Protein AF-A0A151TPT0-F1 (afdb_monomer_lite)

pLDDT: mean 79.97, std 12.23, range [37.06, 92.06]

Secondary structure (DSSP, 8-state):
--HHHHHHHHHS-B---TT--HHHHHHHHHHHHHTT-PPTTTHHHHHHHHHHHHB-HHHHHHHHT-TT--S--

Structure (mmCIF, N/CA/C/O backbone):
data_AF-A0A151TPT0-F1
#
_entry.id   AF-A0A151TPT0-F1
#
loop_
_atom_site.group_PDB
_atom_site.id
_atom_site.type_symbol
_atom_site.label_atom_id
_atom_site.label_alt_id
_atom_site.label_comp_id
_atom_site.label_asym_id
_atom_site.label_entity_id
_atom_site.label_seq_id
_atom_site.pdbx_PDB_ins_code
_atom_site.Cartn_x
_atom_site.Cartn_y
_atom_site.Cartn_z
_atom_site.occupancy
_atom_site.B_iso_or_equiv
_atom_site.auth_seq_id
_atom_site.auth_comp_id
_atom_site.auth_asym_id
_atom_site.auth_atom_id
_atom_site.pdbx_PDB_model_num
ATOM 1 N N . MET A 1 1 ? -2.389 -10.002 13.356 1.00 58.41 1 MET A N 1
ATOM 2 C CA . MET A 1 1 ? -2.979 -9.623 12.051 1.00 58.41 1 MET A CA 1
ATOM 3 C C . 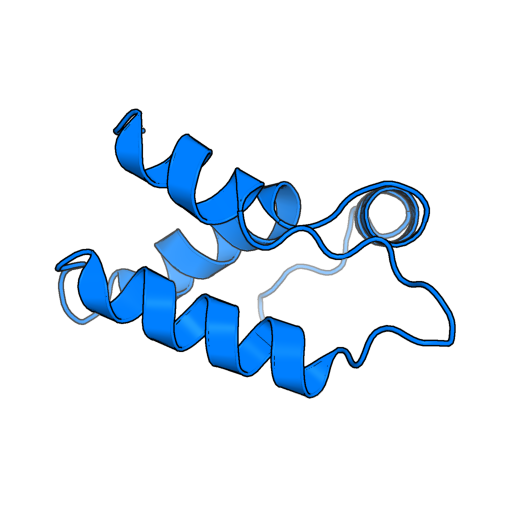MET A 1 1 ? -3.998 -10.696 11.691 1.00 58.41 1 MET A C 1
ATOM 5 O O . MET A 1 1 ? -3.622 -11.861 11.721 1.00 58.41 1 MET A O 1
ATOM 9 N N . LYS A 1 2 ? -5.274 -10.363 11.451 1.00 64.94 2 LYS A N 1
ATOM 10 C CA . LYS A 1 2 ? -6.272 -11.374 11.033 1.00 64.94 2 LYS A CA 1
ATOM 11 C C . LYS A 1 2 ? -5.905 -11.891 9.619 1.00 64.94 2 LYS A C 1
ATOM 13 O O . LYS A 1 2 ? -5.509 -11.084 8.782 1.00 64.94 2 LYS A O 1
ATOM 18 N N . PRO A 1 3 ? -6.046 -13.190 9.314 1.00 68.19 3 PRO A N 1
ATOM 19 C CA . PRO A 1 3 ? -5.690 -13.754 8.002 1.00 68.19 3 PRO A CA 1
ATOM 20 C C . PRO A 1 3 ? -6.475 -13.144 6.825 1.00 68.19 3 PRO A C 1
ATOM 22 O O . PRO A 1 3 ? -5.967 -13.081 5.706 1.00 68.19 3 PRO A O 1
ATOM 25 N N . ALA A 1 4 ? -7.668 -12.603 7.090 1.00 70.25 4 ALA A N 1
ATOM 26 C CA . ALA A 1 4 ? -8.445 -11.845 6.111 1.00 70.25 4 ALA A CA 1
ATOM 27 C C . ALA A 1 4 ? -7.680 -10.628 5.553 1.00 70.25 4 ALA A C 1
ATOM 29 O O . ALA A 1 4 ? -7.746 -10.375 4.355 1.00 70.25 4 ALA A O 1
ATOM 30 N N . PHE A 1 5 ? -6.883 -9.932 6.377 1.00 71.69 5 PHE A N 1
ATOM 31 C CA . PHE A 1 5 ? -6.103 -8.766 5.935 1.00 71.69 5 PHE A CA 1
ATOM 32 C C . PHE A 1 5 ? -5.027 -9.147 4.924 1.00 71.69 5 PHE A C 1
ATOM 34 O O . PHE A 1 5 ? -4.860 -8.475 3.915 1.00 71.69 5 PHE A O 1
ATOM 41 N N . LEU A 1 6 ? -4.319 -10.250 5.172 1.00 72.94 6 LEU A N 1
ATOM 42 C CA . LEU A 1 6 ? -3.290 -10.727 4.251 1.00 72.94 6 LEU A CA 1
ATOM 43 C C . LEU A 1 6 ? -3.901 -11.148 2.913 1.00 72.94 6 LEU A C 1
ATOM 45 O O . LEU A 1 6 ? -3.314 -10.886 1.870 1.00 72.94 6 LEU A O 1
ATOM 49 N N . THR A 1 7 ? -5.100 -11.733 2.946 1.00 76.69 7 THR A N 1
ATOM 50 C CA . THR A 1 7 ? -5.835 -12.120 1.734 1.00 76.69 7 THR A CA 1
ATOM 51 C C . THR A 1 7 ? -6.255 -10.888 0.928 1.00 76.69 7 THR A C 1
ATOM 53 O O . THR A 1 7 ? -6.000 -10.824 -0.271 1.00 76.69 7 THR A O 1
ATOM 56 N N . LEU A 1 8 ? -6.812 -9.873 1.591 1.00 75.56 8 LEU A N 1
ATOM 57 C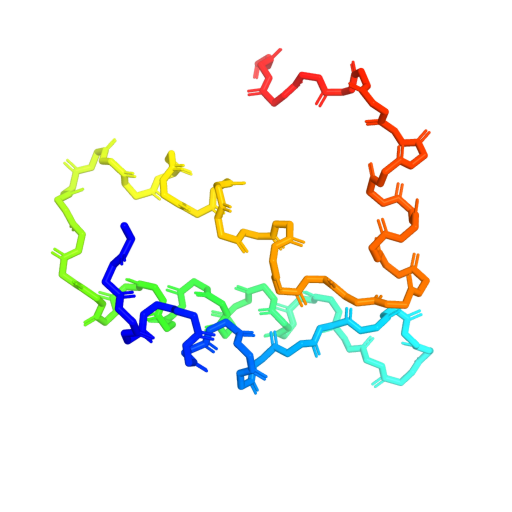 CA . LEU A 1 8 ? -7.213 -8.606 0.971 1.00 75.56 8 LEU A CA 1
ATOM 58 C C . LEU A 1 8 ? -6.034 -7.870 0.335 1.00 75.56 8 LEU A C 1
ATOM 60 O O . LEU A 1 8 ? -6.087 -7.503 -0.835 1.00 75.56 8 LEU A O 1
ATOM 64 N N . VAL A 1 9 ? -4.935 -7.739 1.073 1.00 75.94 9 VAL A N 1
ATOM 65 C CA . VAL A 1 9 ? -3.723 -7.092 0.568 1.00 75.94 9 VAL A CA 1
ATOM 66 C C . VAL A 1 9 ? -3.091 -7.888 -0.578 1.00 75.94 9 VAL A C 1
ATOM 68 O O . VAL A 1 9 ? -2.596 -7.308 -1.539 1.00 75.94 9 VAL A O 1
ATOM 71 N N . SER A 1 10 ? -3.160 -9.222 -0.535 1.00 76.88 10 SER A N 1
ATOM 72 C CA . SER A 1 10 ? -2.673 -10.057 -1.635 1.00 76.88 10 SER A CA 1
ATOM 73 C C . SER A 1 10 ? -3.515 -9.950 -2.910 1.00 76.88 10 SER A C 1
ATOM 75 O O . SER A 1 10 ? -2.996 -10.249 -3.984 1.00 76.88 10 SER A O 1
ATOM 77 N N . SER A 1 11 ? -4.776 -9.515 -2.809 1.00 79.06 11 SER A N 1
ATOM 78 C CA . SER A 1 11 ? -5.676 -9.347 -3.955 1.00 79.06 11 SER A CA 1
ATOM 79 C C . SER A 1 11 ? -5.429 -8.053 -4.732 1.00 79.06 11 SER A C 1
ATOM 81 O O . SER A 1 11 ? -5.849 -7.963 -5.883 1.00 79.06 11 SER A O 1
ATOM 83 N N . GLN A 1 12 ? -4.783 -7.058 -4.123 1.00 81.62 12 GLN A N 1
ATOM 84 C CA . GLN A 1 12 ? -4.482 -5.756 -4.726 1.00 81.62 12 GLN A CA 1
ATOM 85 C C . GLN A 1 12 ? -2.998 -5.478 -4.547 1.00 81.62 12 GLN A C 1
ATOM 87 O O . GLN A 1 12 ? -2.582 -4.707 -3.685 1.00 81.62 12 GLN A O 1
ATOM 92 N N . GLN A 1 13 ? -2.193 -6.204 -5.319 1.00 88.94 13 GLN A N 1
ATOM 93 C CA . GLN A 1 13 ? -0.753 -6.007 -5.340 1.00 88.94 13 GLN A CA 1
ATOM 94 C C . GLN A 1 13 ? -0.388 -4.990 -6.415 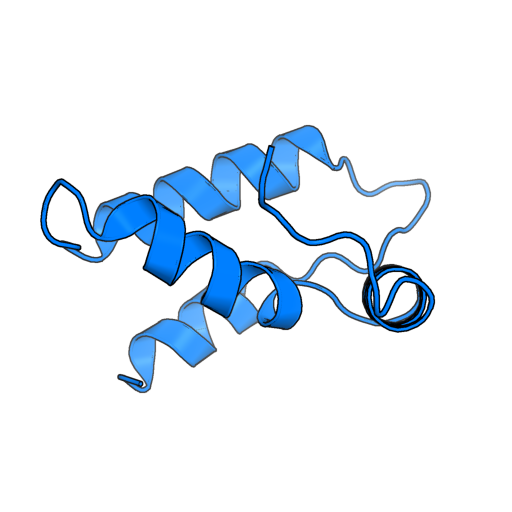1.00 88.94 13 GLN A C 1
ATOM 96 O O . GLN A 1 13 ? -0.861 -5.096 -7.540 1.00 88.94 13 GLN A O 1
ATOM 101 N N . PHE A 1 14 ? 0.500 -4.063 -6.073 1.00 92.06 14 PHE A N 1
ATOM 102 C CA . PHE A 1 14 ? 1.041 -3.069 -6.989 1.00 92.06 14 PHE A CA 1
ATOM 103 C C . PHE A 1 14 ? 2.517 -3.349 -7.237 1.00 92.06 14 PHE A C 1
ATOM 105 O O . PHE A 1 14 ? 3.332 -3.341 -6.306 1.00 92.06 14 PHE A O 1
ATOM 112 N N . ALA A 1 15 ? 2.876 -3.628 -8.487 1.00 91.75 15 ALA A N 1
ATOM 113 C CA . ALA A 1 15 ? 4.253 -3.919 -8.870 1.00 91.75 15 ALA A CA 1
ATOM 114 C C . ALA A 1 15 ? 5.055 -2.671 -9.272 1.00 91.75 15 ALA A C 1
ATOM 116 O O . ALA A 1 15 ? 6.293 -2.736 -9.281 1.00 91.75 15 ALA A O 1
ATOM 117 N N . GLY A 1 16 ? 4.378 -1.557 -9.560 1.00 89.25 16 GLY A N 1
ATOM 118 C CA . GLY A 1 16 ? 4.975 -0.333 -10.093 1.00 89.25 16 GLY A CA 1
ATOM 119 C C . GLY A 1 16 ? 5.337 -0.469 -11.570 1.00 89.25 16 GLY A C 1
ATOM 120 O O . GLY A 1 16 ? 6.447 -0.110 -11.964 1.00 89.25 16 GLY A O 1
ATOM 121 N N . LEU A 1 17 ? 4.461 -1.090 -12.360 1.00 89.56 17 LEU A N 1
ATOM 122 C CA . LEU A 1 17 ? 4.607 -1.261 -13.805 1.00 89.56 17 LEU A CA 1
ATOM 123 C C . LEU A 1 17 ? 3.976 -0.085 -14.558 1.00 89.56 17 LEU A C 1
ATOM 125 O O . LEU A 1 17 ?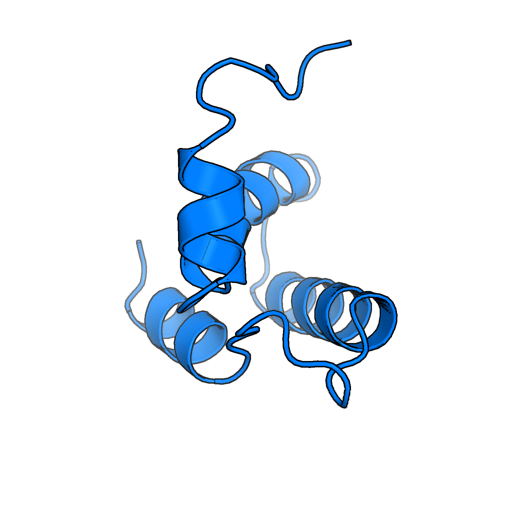 3.027 0.522 -14.083 1.00 89.56 17 LEU A O 1
ATOM 129 N N . ASP A 1 18 ? 4.449 0.178 -15.776 1.00 88.75 18 ASP A N 1
ATOM 130 C CA . ASP A 1 18 ? 4.034 1.345 -16.576 1.00 88.75 18 ASP A CA 1
ATOM 131 C C . ASP A 1 18 ? 2.535 1.367 -16.942 1.00 88.75 18 ASP A C 1
ATOM 133 O O . ASP A 1 18 ? 2.006 2.399 -17.341 1.00 88.75 18 ASP A O 1
ATOM 137 N N . HIS A 1 19 ? 1.853 0.222 -16.839 1.00 88.62 19 HIS A N 1
ATOM 138 C CA . HIS A 1 19 ? 0.417 0.080 -17.094 1.00 88.62 19 HIS A CA 1
ATOM 139 C C . HIS A 1 19 ? -0.431 0.077 -15.815 1.00 88.62 19 HIS A C 1
ATOM 141 O O . HIS A 1 19 ? -1.656 0.018 -15.904 1.00 88.62 19 HIS A O 1
ATOM 147 N N . GLU A 1 20 ? 0.199 0.065 -14.639 1.00 90.44 20 GLU A N 1
ATOM 148 C CA . GLU A 1 20 ? -0.501 0.140 -13.362 1.00 90.44 20 GLU A CA 1
ATOM 149 C C . GLU A 1 20 ? -0.674 1.607 -12.971 1.00 90.44 20 GLU A C 1
ATOM 151 O O . GLU A 1 20 ? 0.279 2.386 -12.984 1.00 90.44 20 GLU A O 1
ATOM 156 N N . ASP A 1 21 ? -1.891 1.978 -12.583 1.00 90.81 21 ASP A N 1
ATOM 157 C CA . ASP A 1 21 ? -2.182 3.328 -12.116 1.00 90.81 21 ASP A CA 1
ATOM 158 C C . ASP A 1 21 ? -2.082 3.400 -10.578 1.00 90.81 21 ASP A C 1
ATOM 160 O O . ASP A 1 21 ? -2.838 2.717 -9.875 1.00 90.81 21 ASP A O 1
ATOM 164 N N . PRO A 1 22 ? -1.167 4.216 -10.023 1.00 88.69 22 PRO A N 1
ATOM 165 C CA . PRO A 1 22 ? -0.972 4.307 -8.580 1.00 88.69 22 PRO A CA 1
ATOM 166 C C . PRO A 1 22 ? -2.175 4.923 -7.855 1.00 88.69 22 PRO A C 1
ATOM 168 O O . PRO A 1 22 ? -2.424 4.574 -6.701 1.00 88.69 22 PRO A O 1
ATOM 171 N N . TYR A 1 23 ? -2.939 5.806 -8.510 1.00 89.56 23 TYR A N 1
ATOM 172 C CA . TYR A 1 23 ? -4.129 6.421 -7.914 1.00 89.56 23 TYR A CA 1
ATOM 173 C C . TYR A 1 23 ? -5.258 5.404 -7.752 1.00 89.56 23 TYR A C 1
ATOM 175 O O . TYR A 1 23 ? -5.841 5.301 -6.677 1.00 89.56 23 TYR A O 1
ATOM 183 N N . SER A 1 24 ? -5.504 4.595 -8.780 1.00 90.88 24 SER A N 1
ATOM 184 C CA . SER A 1 24 ? -6.488 3.512 -8.764 1.00 90.88 24 SER A CA 1
ATOM 185 C C . SER A 1 24 ? -6.140 2.462 -7.712 1.00 90.88 24 SER A C 1
ATOM 187 O O . SER A 1 24 ? -7.015 2.022 -6.968 1.00 90.88 24 SER A O 1
ATOM 189 N N . HIS A 1 25 ? -4.855 2.102 -7.594 1.00 90.06 25 HIS A N 1
ATOM 190 C CA . HIS A 1 25 ? -4.378 1.223 -6.521 1.00 90.06 25 HIS A CA 1
ATOM 191 C C . HIS A 1 25 ? -4.679 1.806 -5.137 1.00 90.06 25 HIS A C 1
ATOM 193 O O . HIS A 1 25 ? -5.219 1.116 -4.274 1.00 90.06 25 HIS A O 1
ATOM 199 N N . LEU A 1 26 ? -4.373 3.089 -4.932 1.00 88.94 26 LEU A N 1
ATOM 200 C CA . LEU A 1 26 ? -4.580 3.757 -3.652 1.00 88.94 26 LEU A CA 1
ATOM 201 C C . LEU A 1 26 ? -6.070 3.858 -3.288 1.00 88.94 26 LEU A C 1
ATOM 203 O O . LEU A 1 26 ? -6.442 3.522 -2.165 1.00 88.94 26 LEU A O 1
ATOM 207 N N . SER A 1 27 ? -6.928 4.261 -4.229 1.00 89.56 27 SER A N 1
ATOM 208 C CA . SER A 1 27 ? -8.380 4.331 -4.023 1.00 89.56 27 SER A CA 1
ATOM 209 C C . SER A 1 27 ? -8.970 2.971 -3.656 1.00 89.56 27 SER A C 1
ATOM 211 O O . SER A 1 27 ? -9.678 2.867 -2.654 1.00 89.56 27 SER A O 1
ATOM 213 N N . ASN A 1 28 ? -8.616 1.919 -4.399 1.00 88.56 28 ASN A N 1
ATOM 214 C CA . ASN A 1 28 ? -9.073 0.564 -4.099 1.00 88.56 28 ASN A CA 1
ATOM 215 C C . ASN A 1 28 ? -8.569 0.080 -2.735 1.00 88.56 28 ASN A C 1
ATOM 217 O O . ASN A 1 28 ? -9.301 -0.569 -1.991 1.00 88.56 28 ASN A O 1
ATOM 221 N N . PHE A 1 29 ? -7.314 0.384 -2.397 1.00 87.94 29 PHE A N 1
ATOM 222 C CA . PHE A 1 29 ? -6.728 0.020 -1.114 1.00 87.94 29 PHE A CA 1
ATOM 223 C C . PHE A 1 29 ? -7.484 0.666 0.054 1.00 87.94 29 PHE A C 1
ATOM 225 O O . PHE A 1 29 ? -7.807 -0.031 1.017 1.00 87.94 29 PHE A O 1
ATOM 232 N N . TYR A 1 30 ? -7.822 1.956 -0.044 1.00 85.31 30 TYR A N 1
ATOM 233 C CA . TYR A 1 30 ? -8.620 2.647 0.973 1.00 85.31 30 TYR A CA 1
ATOM 234 C C . TYR A 1 30 ? -10.034 2.080 1.092 1.00 85.31 30 TYR A C 1
ATOM 236 O O . TYR A 1 30 ? -10.477 1.800 2.204 1.00 85.31 30 TYR A O 1
ATOM 244 N N . GLU A 1 31 ? -10.725 1.853 -0.027 1.00 86.75 31 GLU A N 1
ATOM 245 C CA . GLU A 1 31 ? -12.072 1.274 -0.018 1.00 86.75 31 GLU A CA 1
ATOM 246 C C . GLU A 1 31 ? -12.074 -0.104 0.656 1.00 86.75 31 GLU A C 1
ATOM 248 O O . GLU A 1 31 ? -12.860 -0.364 1.570 1.00 86.75 31 GLU A O 1
ATOM 253 N N . LEU A 1 32 ? -11.126 -0.965 0.278 1.00 82.31 32 LEU A N 1
ATOM 254 C CA . LEU A 1 32 ? -10.989 -2.297 0.856 1.00 82.31 32 LEU A CA 1
ATOM 255 C C . LEU A 1 32 ? -10.708 -2.243 2.347 1.00 82.31 32 LEU A C 1
ATOM 257 O O . LEU A 1 32 ? -11.299 -3.016 3.100 1.00 82.31 32 LEU A O 1
ATOM 261 N N . CYS A 1 33 ? -9.839 -1.339 2.791 1.00 79.75 33 CYS A N 1
ATOM 262 C CA . CYS A 1 33 ? -9.559 -1.230 4.209 1.00 79.75 33 CYS A CA 1
ATOM 263 C C . CYS A 1 33 ? -10.729 -0.612 4.999 1.00 79.75 33 CYS A C 1
ATOM 265 O O . CYS A 1 33 ? -10.981 -1.044 6.124 1.00 79.75 33 CYS A O 1
ATOM 267 N N . GLY A 1 34 ? -11.526 0.269 4.388 1.00 79.94 34 GLY A N 1
ATOM 268 C CA . GLY A 1 34 ? -12.772 0.788 4.963 1.00 79.94 34 GLY A CA 1
ATOM 269 C C . GLY A 1 34 ? -13.826 -0.300 5.216 1.00 79.94 34 GLY A C 1
ATOM 270 O O . GLY A 1 34 ? -14.550 -0.253 6.210 1.00 79.94 34 GLY A O 1
ATOM 271 N N . THR A 1 35 ? -13.860 -1.365 4.403 1.00 81.38 35 THR A N 1
ATOM 272 C CA . THR A 1 35 ? -14.753 -2.521 4.652 1.00 81.38 35 THR A CA 1
ATOM 273 C C . THR A 1 35 ? -14.348 -3.379 5.857 1.00 81.38 35 THR A C 1
ATOM 275 O O . THR A 1 35 ? -15.111 -4.244 6.290 1.00 81.38 35 THR A O 1
ATOM 278 N N . MET A 1 36 ? -13.158 -3.161 6.428 1.00 74.75 36 MET A N 1
ATOM 279 C CA . MET A 1 36 ? -12.608 -4.010 7.490 1.00 74.75 36 MET A CA 1
ATOM 280 C C . MET A 1 36 ? -13.126 -3.656 8.893 1.00 74.75 36 MET A C 1
ATOM 282 O O . MET A 1 36 ? -12.794 -4.366 9.847 1.00 74.75 36 MET A O 1
ATOM 286 N N . GLY A 1 37 ? -13.938 -2.599 9.027 1.00 75.25 37 GLY A N 1
ATOM 287 C CA . GLY A 1 37 ? -14.486 -2.155 10.312 1.00 75.25 37 GLY A CA 1
ATOM 288 C C . GLY A 1 37 ? -13.392 -1.717 11.287 1.00 75.25 37 GLY A C 1
ATOM 289 O O . GLY A 1 37 ? -13.406 -2.114 12.454 1.00 75.25 37 GLY A O 1
ATOM 290 N N . ILE A 1 38 ? -12.394 -0.984 10.784 1.00 78.81 38 ILE A N 1
ATOM 291 C CA . ILE A 1 38 ? -11.312 -0.418 11.597 1.00 78.81 38 ILE A CA 1
ATOM 292 C C . ILE A 1 38 ? -11.903 0.714 12.458 1.00 78.81 38 ILE A C 1
ATOM 294 O O . ILE A 1 38 ? -12.735 1.466 11.951 1.00 78.81 38 ILE A O 1
ATOM 298 N N . PRO A 1 39 ? -11.534 0.833 13.748 1.00 79.75 39 PRO A N 1
ATOM 299 C CA . PRO A 1 39 ? -11.991 1.936 14.585 1.00 79.75 39 PRO A CA 1
ATOM 300 C C . PRO A 1 39 ? -11.590 3.289 13.989 1.00 79.75 39 PRO A C 1
ATOM 302 O O . PRO A 1 39 ? -10.441 3.465 13.576 1.00 79.75 39 PRO A O 1
ATOM 305 N N . GLU A 1 40 ? -12.523 4.241 13.991 1.00 72.25 40 GLU A N 1
ATOM 306 C CA . GLU A 1 40 ? -12.281 5.623 13.565 1.00 72.25 40 GLU A CA 1
ATOM 307 C C . GLU A 1 40 ? -11.129 6.208 14.409 1.00 72.25 40 GLU A C 1
ATOM 309 O O . GLU A 1 40 ? -11.203 6.237 15.640 1.00 72.25 40 GLU A O 1
ATOM 314 N N . GLY A 1 41 ? -10.024 6.579 13.754 1.00 78.06 41 GLY A N 1
ATOM 315 C CA . GLY A 1 41 ? -8.786 7.054 14.398 1.00 78.06 41 GLY A CA 1
ATOM 316 C C . GLY A 1 41 ? -7.593 6.085 14.371 1.00 78.06 41 GLY A C 1
ATOM 317 O O . GLY A 1 41 ? -6.457 6.541 14.472 1.00 78.06 41 GLY A O 1
ATOM 318 N N . ASP A 1 42 ? -7.809 4.783 14.152 1.00 81.94 42 ASP A N 1
ATOM 319 C CA . ASP A 1 42 ? -6.724 3.795 13.954 1.00 81.94 42 ASP A CA 1
ATOM 320 C C . ASP A 1 42 ? -6.475 3.473 12.469 1.00 81.94 42 ASP A C 1
ATOM 322 O O . ASP A 1 42 ? -5.515 2.780 12.115 1.00 81.94 42 ASP A O 1
ATOM 326 N N . GLU A 1 43 ? -7.343 3.971 11.591 1.00 82.62 43 GLU A N 1
ATOM 327 C CA . GLU A 1 43 ? -7.331 3.745 10.147 1.00 82.62 43 GLU A CA 1
ATOM 328 C C . GLU A 1 43 ? -5.977 4.052 9.519 1.00 82.62 43 GLU A C 1
ATOM 330 O O . GLU A 1 43 ? -5.380 3.170 8.905 1.00 82.62 43 GLU A O 1
ATOM 335 N N . GLU A 1 44 ? -5.433 5.247 9.748 1.00 83.00 44 GLU A N 1
ATOM 336 C CA . GLU A 1 44 ? -4.141 5.645 9.188 1.00 83.00 44 GLU A CA 1
ATOM 337 C C . GLU A 1 44 ? -3.013 4.711 9.636 1.00 83.00 44 GLU A C 1
ATOM 339 O O . GLU A 1 44 ? -2.238 4.226 8.812 1.00 83.00 44 GLU A O 1
ATOM 344 N N . ALA A 1 45 ? -2.949 4.371 10.925 1.00 84.19 45 ALA A N 1
ATOM 345 C CA . ALA A 1 45 ? -1.923 3.474 11.450 1.00 84.19 45 ALA A CA 1
ATOM 346 C C . ALA A 1 45 ? -2.032 2.059 10.856 1.00 84.19 45 ALA A C 1
ATOM 348 O O . ALA A 1 45 ? -1.018 1.399 10.600 1.00 84.19 45 ALA A O 1
ATOM 349 N N . VAL A 1 46 ? -3.252 1.575 10.617 1.00 82.94 46 VAL A N 1
ATOM 350 C CA . VAL A 1 46 ? -3.485 0.284 9.961 1.00 82.94 46 VAL A CA 1
ATOM 351 C C . VAL A 1 46 ? -3.117 0.357 8.479 1.00 82.94 46 VAL A C 1
ATOM 353 O O . VAL A 1 46 ? -2.394 -0.520 8.000 1.00 82.94 46 VAL A O 1
ATOM 356 N N . TYR A 1 47 ? -3.526 1.409 7.771 1.00 84.50 47 TYR A N 1
ATOM 357 C CA . TYR A 1 47 ? -3.211 1.632 6.359 1.00 84.50 47 TYR A CA 1
ATOM 358 C C . TYR A 1 47 ? -1.705 1.692 6.134 1.00 84.50 47 TYR A C 1
ATOM 360 O O . TYR A 1 47 ? -1.186 0.961 5.292 1.00 84.50 47 TYR A O 1
ATOM 368 N N . LEU A 1 48 ? -0.976 2.450 6.954 1.00 85.44 48 LEU A N 1
ATOM 369 C CA . LEU A 1 48 ? 0.481 2.552 6.876 1.00 85.44 48 LEU A CA 1
ATOM 370 C C . LEU A 1 48 ? 1.188 1.214 7.113 1.00 85.44 48 LEU A C 1
ATOM 372 O O . LEU A 1 48 ? 2.238 0.955 6.531 1.00 85.44 48 LEU A O 1
ATOM 376 N N . ARG A 1 49 ? 0.621 0.331 7.940 1.00 85.00 49 ARG A N 1
ATOM 377 C CA . ARG A 1 49 ? 1.180 -1.010 8.176 1.00 85.00 49 ARG A CA 1
ATOM 378 C C . ARG A 1 49 ? 0.842 -2.003 7.067 1.00 85.00 49 ARG A C 1
ATOM 380 O O . ARG A 1 49 ? 1.609 -2.940 6.849 1.00 85.00 49 ARG A O 1
ATOM 387 N N . LEU A 1 50 ? -0.294 -1.830 6.395 1.00 83.94 50 LEU A N 1
ATOM 388 C CA . LEU A 1 50 ? -0.754 -2.708 5.317 1.00 83.94 50 LEU A CA 1
ATOM 389 C C . LEU A 1 50 ? -0.215 -2.286 3.945 1.00 83.94 50 LEU A C 1
ATOM 391 O O . LEU A 1 50 ? 0.026 -3.144 3.101 1.00 83.94 50 LEU A O 1
ATOM 395 N N . PHE A 1 51 ? 0.040 -0.998 3.731 1.00 86.00 51 PHE A N 1
ATOM 396 C CA . PHE A 1 51 ? 0.525 -0.463 2.461 1.00 86.00 51 PHE A CA 1
ATOM 397 C C . PHE A 1 51 ? 1.842 -1.114 1.990 1.00 86.00 51 PHE A C 1
ATOM 399 O O . PHE A 1 51 ? 1.898 -1.578 0.855 1.00 86.00 51 PHE A O 1
ATOM 406 N N . PRO A 1 52 ? 2.875 -1.319 2.834 1.00 87.56 52 PRO A N 1
ATOM 407 C CA . PRO A 1 52 ? 4.086 -2.034 2.422 1.00 87.56 52 PRO A CA 1
ATOM 408 C C . PRO A 1 52 ? 3.844 -3.484 1.982 1.00 87.56 52 PRO A C 1
ATOM 410 O O . PRO A 1 52 ? 4.671 -4.064 1.277 1.00 87.56 52 PRO A O 1
ATOM 413 N N . LEU A 1 53 ? 2.743 -4.093 2.433 1.00 86.62 53 LEU A N 1
ATOM 414 C CA . LEU A 1 53 ? 2.362 -5.454 2.071 1.00 86.62 53 LEU A CA 1
ATOM 415 C C . LEU A 1 53 ? 1.612 -5.502 0.731 1.00 86.62 53 LEU A C 1
ATOM 417 O O . LEU A 1 53 ? 1.643 -6.549 0.088 1.00 86.62 53 LEU A O 1
ATOM 421 N N . SER A 1 54 ? 0.980 -4.399 0.305 1.00 88.38 54 SER A N 1
ATOM 422 C CA . SER A 1 54 ? 0.330 -4.292 -1.010 1.00 88.38 54 SER A CA 1
ATOM 423 C C . SER A 1 54 ? 1.334 -4.023 -2.132 1.00 88.38 54 SER A C 1
ATOM 425 O O . SER A 1 54 ? 1.034 -4.245 -3.299 1.00 88.38 54 SER A O 1
ATOM 427 N N . LEU A 1 55 ? 2.560 -3.608 -1.807 1.00 90.62 55 LEU A N 1
ATOM 428 C CA . LEU A 1 55 ? 3.615 -3.412 -2.797 1.00 90.62 55 LEU A CA 1
ATOM 429 C C . LEU A 1 55 ? 4.380 -4.708 -3.080 1.00 90.62 55 LEU A C 1
ATOM 431 O O . LEU A 1 55 ? 4.811 -5.423 -2.169 1.00 90.62 55 LEU A O 1
ATOM 435 N N . ILE A 1 56 ? 4.660 -4.955 -4.358 1.00 90.56 56 ILE A N 1
ATOM 436 C CA . ILE A 1 56 ? 5.528 -6.042 -4.820 1.00 90.56 56 ILE A CA 1
ATOM 437 C C . ILE A 1 56 ? 6.587 -5.548 -5.803 1.00 90.56 56 ILE A C 1
ATOM 439 O O . ILE A 1 56 ? 6.584 -4.399 -6.236 1.00 90.56 56 ILE A O 1
ATOM 443 N N . ARG A 1 57 ? 7.520 -6.440 -6.160 1.00 90.06 57 ARG A N 1
ATOM 444 C CA . ARG A 1 57 ? 8.541 -6.221 -7.198 1.00 90.06 57 ARG A CA 1
ATOM 445 C C . ARG A 1 57 ? 9.221 -4.848 -7.069 1.00 90.06 57 ARG A C 1
ATOM 447 O O . ARG A 1 57 ? 9.793 -4.556 -6.021 1.00 90.06 57 ARG A O 1
ATOM 454 N N . LYS A 1 58 ? 9.184 -4.031 -8.128 1.00 88.12 58 LYS A N 1
ATOM 455 C CA . LYS A 1 58 ? 9.878 -2.743 -8.204 1.00 88.12 58 LYS A CA 1
ATOM 456 C C . LYS A 1 58 ? 9.331 -1.761 -7.173 1.00 88.12 58 LYS A C 1
ATOM 458 O O . LYS A 1 58 ? 10.132 -1.113 -6.511 1.00 88.12 58 LYS A O 1
ATOM 463 N N . ALA A 1 59 ? 8.014 -1.713 -6.968 1.00 89.69 59 ALA A N 1
ATOM 464 C CA . ALA A 1 59 ? 7.403 -0.854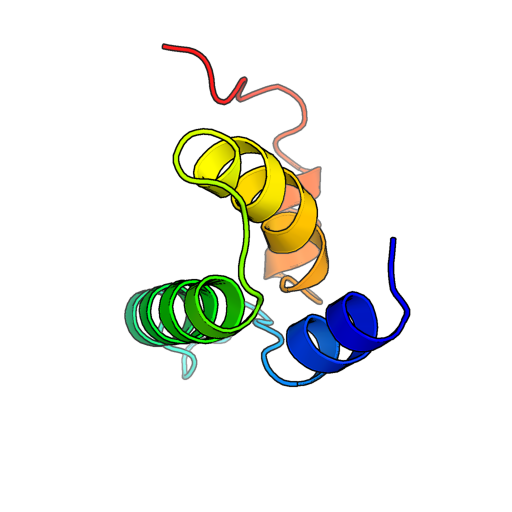 -5.955 1.00 89.69 59 ALA A CA 1
ATOM 465 C C . ALA A 1 59 ? 7.844 -1.222 -4.529 1.00 89.69 59 ALA A C 1
ATOM 467 O O . ALA A 1 59 ? 8.169 -0.347 -3.728 1.00 89.69 59 ALA A O 1
ATOM 468 N N . LYS A 1 60 ? 7.940 -2.521 -4.217 1.00 88.75 60 LYS A N 1
ATOM 469 C CA . LYS A 1 60 ? 8.436 -2.975 -2.908 1.00 88.75 60 LYS A CA 1
ATOM 470 C C . LYS A 1 60 ? 9.904 -2.618 -2.691 1.00 88.75 60 LYS A C 1
ATOM 472 O O . LYS A 1 60 ? 10.263 -2.151 -1.614 1.00 88.75 60 LYS A O 1
ATOM 477 N N . VAL A 1 61 ? 10.736 -2.817 -3.713 1.00 88.69 61 VAL A N 1
ATOM 478 C CA . VAL A 1 61 ? 12.158 -2.443 -3.673 1.00 88.69 61 VAL A CA 1
ATOM 479 C C . VAL A 1 61 ? 12.313 -0.931 -3.515 1.00 88.69 61 VAL A C 1
ATOM 481 O O . VAL A 1 61 ? 13.126 -0.500 -2.706 1.00 88.69 61 VAL A O 1
ATOM 484 N N . TRP A 1 62 ? 11.503 -0.136 -4.218 1.00 87.69 62 TRP A N 1
ATOM 485 C CA . TRP A 1 62 ? 11.480 1.321 -4.086 1.00 87.69 62 TRP A CA 1
ATOM 486 C C . TRP A 1 62 ? 11.126 1.765 -2.664 1.00 87.69 62 TRP A C 1
ATOM 488 O O . TRP A 1 62 ? 11.797 2.627 -2.105 1.00 87.69 62 TRP A O 1
ATOM 498 N N . LEU A 1 63 ? 10.121 1.155 -2.032 1.00 85.69 63 LEU A N 1
ATOM 499 C CA . LEU A 1 63 ? 9.773 1.502 -0.653 1.00 85.69 63 LEU A CA 1
ATOM 500 C C . LEU A 1 63 ? 10.915 1.147 0.314 1.00 85.69 63 LEU A C 1
ATOM 502 O O . LEU A 1 63 ? 11.264 1.928 1.192 1.00 85.69 63 LEU A O 1
ATOM 506 N N . GLN A 1 64 ? 11.542 -0.015 0.123 1.00 82.75 64 GLN A N 1
ATOM 507 C CA . GLN A 1 64 ? 12.666 -0.472 0.946 1.00 82.75 64 GLN A CA 1
ATOM 508 C C . GLN A 1 64 ? 13.952 0.334 0.721 1.00 82.75 64 GLN A C 1
ATOM 510 O O . GLN A 1 64 ? 14.764 0.441 1.639 1.00 82.75 64 GLN A O 1
ATOM 515 N N . SER A 1 65 ? 14.142 0.920 -0.466 1.00 82.00 65 SER A N 1
ATOM 516 C CA . SER A 1 65 ? 15.277 1.803 -0.752 1.00 82.00 65 SER A CA 1
ATOM 517 C C . SER A 1 65 ? 15.152 3.178 -0.093 1.00 82.00 65 SER A C 1
ATOM 519 O O . SER A 1 65 ? 16.122 3.930 -0.094 1.00 82.00 65 SER A O 1
ATOM 521 N N . HIS A 1 66 ? 13.997 3.495 0.503 1.00 72.81 66 HIS A N 1
ATOM 522 C CA . HIS A 1 66 ? 13.758 4.716 1.274 1.00 72.81 66 HIS A CA 1
ATOM 523 C C . HIS A 1 66 ? 13.521 4.397 2.763 1.00 72.81 66 HIS A C 1
ATOM 525 O O . HIS A 1 66 ? 12.439 4.658 3.287 1.00 72.81 66 HIS A O 1
ATOM 531 N N . PRO A 1 67 ? 14.521 3.862 3.491 1.00 59.19 67 PRO A N 1
ATOM 532 C CA . PRO A 1 67 ? 14.343 3.406 4.872 1.00 59.19 67 PRO A CA 1
ATOM 533 C C . PRO A 1 67 ? 14.034 4.527 5.885 1.00 59.19 67 PRO A C 1
ATOM 535 O O . PRO A 1 67 ? 13.672 4.219 7.014 1.00 59.19 67 PRO A O 1
ATOM 538 N N . ASN A 1 68 ? 14.164 5.806 5.501 1.00 56.88 68 ASN A N 1
ATOM 539 C CA . ASN A 1 68 ? 14.200 6.952 6.423 1.00 56.88 68 ASN A CA 1
ATOM 540 C C . ASN A 1 68 ? 13.218 8.091 6.109 1.00 56.88 68 ASN A C 1
ATOM 542 O O . ASN A 1 68 ? 13.363 9.178 6.666 1.00 56.88 68 ASN A O 1
ATOM 546 N N . GLN A 1 69 ? 12.221 7.899 5.246 1.00 53.78 69 GLN A N 1
ATOM 547 C CA . GLN A 1 69 ? 11.153 8.898 5.153 1.00 53.78 69 GLN A CA 1
ATOM 548 C C . GLN A 1 69 ? 10.094 8.534 6.183 1.00 53.78 69 GLN A C 1
ATOM 550 O O . GLN A 1 69 ? 9.112 7.856 5.889 1.00 53.78 69 GLN A O 1
ATOM 555 N N . SER A 1 70 ? 10.371 8.921 7.429 1.00 48.66 70 SER A N 1
ATOM 556 C CA . SER A 1 70 ? 9.376 8.976 8.487 1.00 48.66 70 SER A CA 1
ATOM 557 C C . SER A 1 70 ? 8.102 9.584 7.910 1.00 48.66 70 SER A C 1
ATOM 559 O O . SER A 1 70 ? 8.120 10.705 7.405 1.00 48.66 70 SER A O 1
ATOM 561 N N .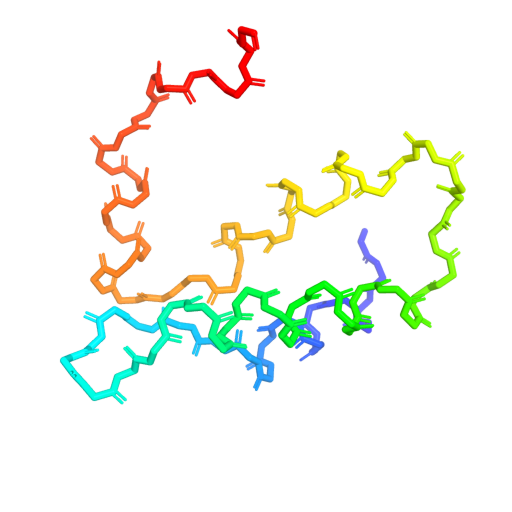 LEU A 1 71 ? 6.996 8.852 7.999 1.00 51.59 71 LEU A N 1
ATOM 562 C CA . LEU A 1 71 ? 5.643 9.368 7.788 1.00 51.59 71 LEU A CA 1
ATOM 563 C C . LEU A 1 71 ? 5.261 10.266 8.977 1.00 51.59 71 LEU A C 1
ATOM 565 O O . LEU A 1 71 ? 4.279 10.031 9.669 1.00 51.59 71 LEU A O 1
ATOM 569 N N . THR A 1 72 ? 6.127 11.227 9.289 1.00 40.19 72 THR A N 1
ATOM 570 C CA . THR A 1 72 ? 5.992 12.187 10.375 1.00 40.19 72 THR A CA 1
ATOM 571 C C . THR A 1 72 ? 6.496 13.527 9.852 1.00 40.19 72 THR A C 1
ATOM 573 O O . THR A 1 72 ? 7.684 13.841 9.952 1.00 40.19 72 THR A O 1
ATOM 576 N N . SER A 1 73 ? 5.604 14.314 9.265 1.00 37.06 73 SER A N 1
ATOM 577 C CA . SER A 1 73 ? 5.658 15.763 9.422 1.00 37.06 73 SER A CA 1
ATOM 578 C C . SER A 1 73 ? 4.263 16.342 9.353 1.00 37.06 73 SER A C 1
ATOM 580 O O . SER A 1 73 ? 3.425 15.763 8.632 1.00 37.06 73 SER A O 1
#

Radius of gyration: 12.56 Å; chains: 1; bounding box: 30×30×32 Å

Sequence (73 aa):
MKPAFLTLVSSQQFAGLDHEDPYSHLSNFYELCGTMGIPEGDEEAVYLRLFPLSLIRKAKVWLQSHPNQSLTS

Organism: Cajanus cajan (NCBI:txid3821)

Foldseek 3Di:
DPVVLLVLLVVQADAPDPPDDVVVSVVSLLVSLVVVPDPDPCSVVVSVVSVLSSYDHPRNVVVVVCPPPPPPD